Protein AF-A0A2E3D9S1-F1 (afdb_monomer)

Radius of gyration: 12.36 Å; Cα contacts (8 Å, |Δi|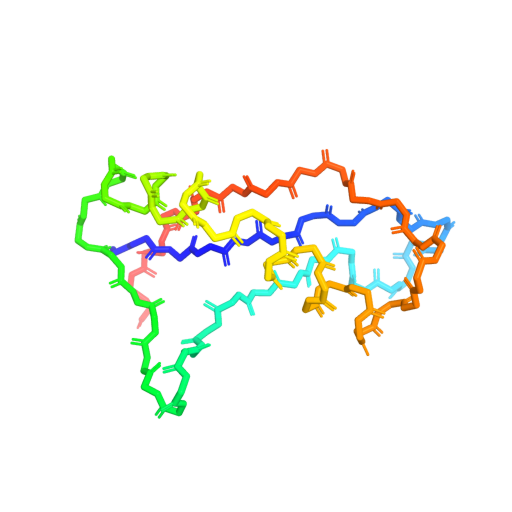>4): 106; chains: 1; bounding box: 32×25×34 Å

Solvent-accessible surface area (backbone atoms only — not comparable to full-atom values): 4369 Å² total; per-residue (Å²): 77,29,33,48,34,38,33,43,58,62,93,52,89,87,55,82,44,64,46,73,49,57,57,56,94,91,35,81,42,73,23,90,45,67,67,62,39,49,51,49,47,68,76,39,47,69,59,54,50,51,56,51,24,75,75,67,39,82,85,54,49,73,68,48,76,44,70,44,76,49,76,88,125

Nearest PDB structures (foldseek):
  2z5e-assembly1_B  TM=2.895E-01  e=5.088E+00  Homo sapiens
  3hkb-assembly1_E  TM=2.621E-01  e=6.970E+00  Rattus norvegicus

Structure (mmCIF, N/CA/C/O backbone):
data_AF-A0A2E3D9S1-F1
#
_entry.id   AF-A0A2E3D9S1-F1
#
loop_
_atom_site.group_PDB
_atom_site.id
_atom_site.type_symbol
_atom_site.label_atom_id
_atom_site.label_alt_id
_atom_site.label_comp_id
_atom_site.label_asym_id
_atom_site.label_entity_id
_atom_site.label_seq_id
_atom_site.pdbx_PDB_ins_code
_atom_site.Cartn_x
_atom_site.Cartn_y
_atom_site.Cartn_z
_atom_site.occupancy
_atom_site.B_iso_or_equiv
_atom_site.auth_seq_id
_atom_site.auth_comp_id
_atom_site.auth_asym_id
_atom_site.auth_atom_id
_atom_site.pdbx_PDB_model_num
ATOM 1 N N . MET A 1 1 ? -3.925 -3.823 16.514 1.00 90.56 1 MET A N 1
ATOM 2 C CA . MET A 1 1 ? -4.143 -2.755 15.510 1.00 90.56 1 MET A CA 1
ATOM 3 C C . MET A 1 1 ? -3.624 -3.270 14.172 1.00 90.56 1 MET A C 1
ATOM 5 O O . MET A 1 1 ? -2.962 -4.304 14.180 1.00 90.56 1 MET A O 1
ATOM 9 N N . TYR A 1 2 ? -3.962 -2.648 13.048 1.00 92.12 2 TYR A N 1
ATOM 10 C CA . TYR A 1 2 ? -3.518 -3.057 11.711 1.00 92.12 2 TYR A CA 1
ATOM 11 C C . TYR A 1 2 ? -2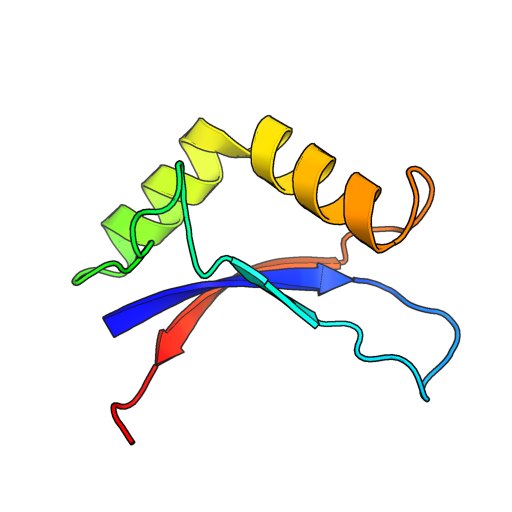.702 -1.942 11.058 1.00 92.12 2 TYR A C 1
ATOM 13 O O . TYR A 1 2 ? -3.027 -0.765 11.232 1.00 92.12 2 TYR A O 1
ATOM 21 N N . LYS A 1 3 ? -1.673 -2.327 10.302 1.00 93.88 3 LYS A N 1
ATOM 22 C CA . LYS A 1 3 ? -0.833 -1.444 9.483 1.00 93.88 3 LYS A CA 1
ATOM 23 C C . LYS A 1 3 ? -0.809 -1.928 8.044 1.00 93.88 3 LYS A C 1
ATOM 25 O O . LYS A 1 3 ? -0.950 -3.124 7.794 1.00 93.88 3 LYS A O 1
ATOM 30 N N . ILE A 1 4 ? -0.604 -0.994 7.123 1.00 94.94 4 ILE A N 1
ATOM 31 C CA . ILE A 1 4 ? -0.392 -1.314 5.714 1.00 94.94 4 ILE A CA 1
ATOM 32 C C . ILE A 1 4 ? 1.078 -1.685 5.529 1.00 94.94 4 ILE A C 1
ATOM 34 O O . ILE A 1 4 ? 1.975 -0.958 5.960 1.00 94.94 4 ILE A O 1
ATOM 38 N N . VAL A 1 5 ? 1.312 -2.820 4.883 1.00 94.12 5 VAL A N 1
ATOM 39 C CA . VAL A 1 5 ? 2.636 -3.349 4.578 1.00 94.12 5 VAL A CA 1
ATOM 40 C C . VAL A 1 5 ? 2.702 -3.658 3.090 1.00 94.12 5 VAL A C 1
ATOM 42 O O . VAL A 1 5 ? 1.836 -4.341 2.546 1.00 94.12 5 VAL A O 1
ATOM 45 N N . ILE A 1 6 ? 3.727 -3.139 2.426 1.00 93.06 6 ILE A N 1
ATOM 46 C CA . ILE A 1 6 ? 3.991 -3.358 1.008 1.00 93.06 6 ILE A CA 1
ATOM 47 C C . ILE A 1 6 ? 5.109 -4.388 0.898 1.00 93.06 6 ILE A C 1
ATOM 49 O O . ILE A 1 6 ? 6.225 -4.158 1.364 1.00 93.06 6 ILE A O 1
ATOM 53 N N . PHE A 1 7 ? 4.809 -5.514 0.265 1.00 91.75 7 PHE A N 1
ATOM 54 C CA . PHE A 1 7 ? 5.776 -6.553 -0.054 1.00 91.75 7 PHE A CA 1
ATOM 55 C C . PHE A 1 7 ? 6.289 -6.333 -1.474 1.00 91.75 7 PHE A C 1
ATOM 57 O O . PHE A 1 7 ? 5.511 -6.283 -2.430 1.00 9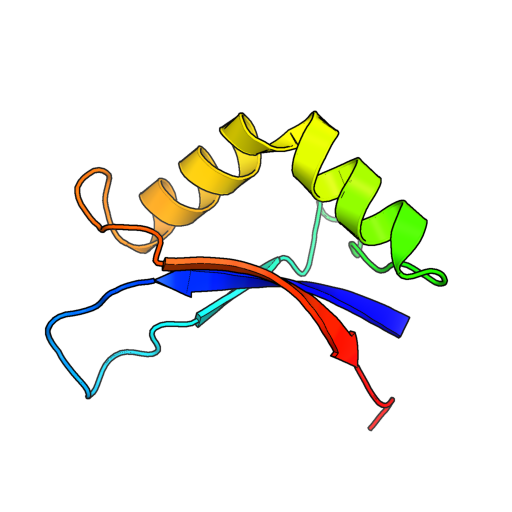1.75 7 PHE A O 1
ATOM 64 N N . MET A 1 8 ? 7.601 -6.222 -1.620 1.00 90.88 8 MET A N 1
ATOM 65 C CA . MET A 1 8 ? 8.294 -6.068 -2.894 1.00 90.88 8 MET A CA 1
ATOM 66 C C . MET A 1 8 ? 8.824 -7.423 -3.366 1.00 90.88 8 MET A C 1
ATOM 68 O O . MET A 1 8 ? 9.067 -8.327 -2.570 1.00 90.88 8 MET A O 1
ATOM 72 N N . PHE A 1 9 ? 9.024 -7.578 -4.671 1.00 85.06 9 PHE A N 1
ATOM 73 C CA . PHE A 1 9 ? 9.746 -8.719 -5.226 1.00 85.06 9 PHE A CA 1
ATOM 74 C C . PHE A 1 9 ? 11.179 -8.292 -5.552 1.00 85.06 9 PHE A C 1
ATOM 76 O O . PHE A 1 9 ? 11.459 -7.790 -6.641 1.00 85.06 9 PHE A O 1
ATOM 83 N N . LEU A 1 10 ? 12.088 -8.453 -4.588 1.00 80.00 10 LEU A N 1
ATOM 84 C CA . LEU A 1 10 ? 13.504 -8.131 -4.770 1.00 80.00 10 LEU A CA 1
ATOM 85 C C . LEU A 1 10 ? 14.288 -9.373 -5.202 1.00 80.00 10 LEU A C 1
ATOM 87 O O . LEU A 1 10 ? 14.136 -10.452 -4.637 1.00 80.00 10 LEU A O 1
ATOM 91 N N . LEU A 1 11 ? 15.176 -9.208 -6.185 1.00 75.56 11 LEU A N 1
ATOM 92 C CA . LEU A 1 11 ? 16.083 -10.275 -6.633 1.00 75.56 11 LEU A CA 1
ATOM 93 C C . LEU A 1 11 ? 17.221 -10.540 -5.632 1.00 75.56 11 LEU A C 1
ATOM 95 O O . LEU A 1 11 ? 17.871 -11.581 -5.704 1.00 75.56 11 LEU A O 1
ATOM 99 N N . ASN A 1 12 ? 17.482 -9.603 -4.713 1.00 75.88 12 ASN A N 1
ATOM 100 C CA . ASN A 1 12 ? 18.547 -9.702 -3.722 1.00 75.88 12 ASN A CA 1
ATOM 101 C C . ASN A 1 12 ? 17.977 -10.064 -2.335 1.00 75.88 12 ASN A C 1
ATOM 103 O O . ASN A 1 12 ? 17.335 -9.213 -1.720 1.00 75.88 12 ASN A O 1
ATOM 107 N N . PRO A 1 13 ? 18.264 -11.266 -1.801 1.00 65.56 13 PRO A N 1
ATOM 108 C CA . PRO A 1 13 ? 17.711 -11.739 -0.530 1.00 65.56 13 PRO A CA 1
ATOM 109 C C . PRO A 1 13 ? 18.281 -11.033 0.714 1.00 65.56 13 PRO A C 1
ATOM 111 O O . PRO A 1 13 ? 17.805 -11.275 1.818 1.00 65.56 13 PRO A O 1
ATOM 114 N N . VAL A 1 14 ? 19.311 -10.189 0.568 1.00 72.94 14 VAL A N 1
ATOM 115 C CA . VAL A 1 14 ? 19.904 -9.423 1.684 1.00 72.94 14 VAL A CA 1
ATOM 116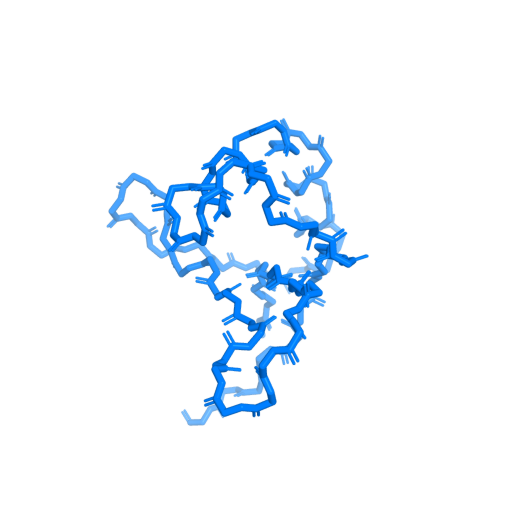 C C . VAL A 1 14 ? 19.130 -8.126 1.957 1.00 72.94 14 VAL A C 1
ATOM 118 O O . VAL A 1 14 ? 19.245 -7.549 3.037 1.00 72.94 14 VAL A O 1
ATOM 121 N N . GLN A 1 15 ? 18.341 -7.646 0.995 1.00 75.31 15 GLN A N 1
ATOM 122 C CA . GLN A 1 15 ? 17.549 -6.428 1.159 1.00 75.31 15 GLN A CA 1
ATOM 123 C C . GLN A 1 15 ? 16.201 -6.753 1.803 1.00 75.31 15 GLN A C 1
ATOM 125 O O . GLN A 1 15 ? 15.568 -7.745 1.450 1.00 75.31 15 GLN A O 1
ATOM 130 N N . LYS A 1 16 ? 15.745 -5.896 2.728 1.00 79.56 16 LYS A N 1
ATOM 131 C CA . LYS A 1 16 ? 14.384 -5.982 3.271 1.00 79.56 16 LYS A CA 1
ATOM 132 C C . LYS A 1 16 ? 13.409 -5.755 2.112 1.00 79.56 16 LYS A C 1
ATOM 134 O O . LYS A 1 16 ? 13.358 -4.664 1.552 1.00 79.56 16 LYS A O 1
ATOM 139 N N . ASP A 1 17 ? 12.642 -6.779 1.768 1.00 84.50 17 ASP A N 1
ATOM 140 C CA . ASP A 1 17 ? 11.629 -6.783 0.708 1.00 84.50 17 ASP A CA 1
ATOM 141 C C . ASP A 1 17 ? 10.257 -6.311 1.216 1.00 84.50 17 ASP A C 1
ATOM 143 O O . ASP A 1 17 ? 9.223 -6.577 0.608 1.00 84.50 17 ASP A O 1
ATOM 147 N N . VAL A 1 18 ? 10.244 -5.597 2.343 1.00 88.62 18 VAL A N 1
ATOM 148 C CA . VAL A 1 18 ? 9.040 -5.168 3.052 1.00 88.62 18 VAL A CA 1
ATOM 149 C C . VAL A 1 18 ? 9.147 -3.700 3.433 1.00 88.62 18 VAL A C 1
ATOM 151 O O . VAL A 1 18 ? 10.112 -3.289 4.085 1.00 88.62 18 VAL A O 1
ATOM 154 N N . LEU A 1 19 ? 8.114 -2.933 3.095 1.00 90.38 19 LEU A N 1
ATOM 155 C CA . LEU A 1 19 ? 7.958 -1.534 3.469 1.00 90.38 19 LEU A CA 1
ATOM 156 C C . LEU A 1 19 ? 6.708 -1.352 4.323 1.00 90.38 19 LEU A C 1
ATOM 158 O O . LEU A 1 19 ? 5.593 -1.650 3.900 1.00 90.38 19 LEU A O 1
ATOM 162 N N . GLU A 1 20 ? 6.898 -0.848 5.532 1.00 91.25 20 GLU A N 1
ATOM 163 C CA . GLU A 1 20 ? 5.811 -0.564 6.463 1.00 91.25 20 GLU A CA 1
ATOM 164 C C . GLU A 1 20 ? 5.352 0.881 6.269 1.00 91.25 20 GLU A C 1
ATOM 166 O O . GLU A 1 20 ? 6.160 1.811 6.277 1.00 91.25 20 GLU A O 1
ATOM 171 N N . VAL A 1 21 ? 4.049 1.081 6.076 1.00 89.94 21 VAL A N 1
ATOM 172 C CA . VAL A 1 21 ? 3.466 2.419 5.940 1.00 89.94 21 VAL A CA 1
ATOM 173 C C . VAL A 1 21 ? 3.069 2.901 7.329 1.00 89.94 21 VAL A C 1
ATOM 175 O O . VAL A 1 21 ? 1.982 2.608 7.824 1.00 89.94 21 VAL A O 1
ATOM 178 N N . GLU A 1 22 ? 3.986 3.608 7.985 1.00 86.94 22 GLU A N 1
ATOM 179 C CA . GLU A 1 22 ? 3.816 4.020 9.383 1.00 86.94 22 GLU A CA 1
ATOM 180 C C . GLU A 1 22 ? 3.071 5.344 9.547 1.00 86.94 22 GLU A C 1
A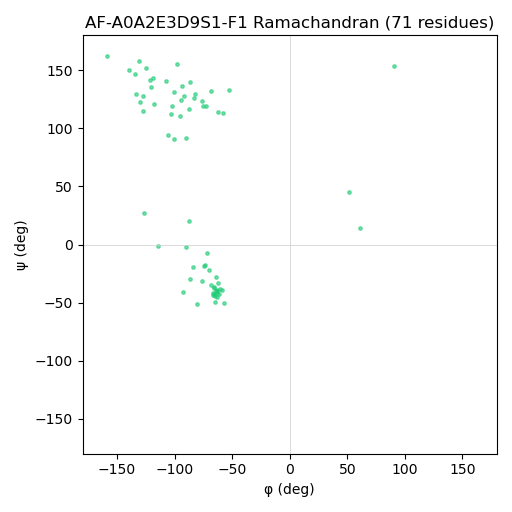TOM 182 O O . GLU A 1 22 ? 2.420 5.562 10.570 1.00 86.94 22 GLU A O 1
ATOM 187 N N . THR A 1 23 ? 3.177 6.247 8.568 1.00 85.00 23 THR A N 1
ATOM 188 C CA . THR A 1 23 ? 2.607 7.592 8.669 1.00 85.00 23 THR A CA 1
ATOM 189 C C . THR A 1 23 ? 1.962 8.059 7.369 1.00 85.00 23 THR A C 1
ATOM 191 O O . THR A 1 23 ? 2.382 7.694 6.274 1.00 85.00 23 THR A O 1
ATOM 194 N N . LEU A 1 24 ? 0.946 8.911 7.506 1.00 81.56 24 LEU A N 1
ATOM 195 C CA . LEU A 1 24 ? 0.333 9.680 6.428 1.00 81.56 24 LEU A CA 1
ATOM 196 C C . LEU A 1 24 ? 0.265 11.144 6.874 1.00 81.56 24 LEU A C 1
ATOM 198 O O . LEU A 1 24 ? -0.307 11.452 7.919 1.00 81.56 24 LEU A O 1
ATOM 202 N N . HIS A 1 25 ? 0.872 12.053 6.108 1.00 81.25 25 HIS A N 1
ATOM 203 C CA . HIS A 1 25 ? 0.975 13.478 6.464 1.00 81.25 25 HIS A CA 1
ATOM 204 C C . HIS A 1 25 ? 1.544 13.718 7.879 1.00 81.25 25 HIS A C 1
ATOM 206 O O . HIS A 1 25 ? 0.999 14.509 8.652 1.00 81.25 25 HIS A O 1
ATOM 212 N N . ASN A 1 26 ? 2.625 13.013 8.232 1.00 81.62 26 ASN A N 1
ATOM 213 C CA . ASN A 1 26 ? 3.280 13.056 9.550 1.00 81.62 26 ASN A CA 1
ATOM 214 C C . ASN A 1 26 ? 2.397 12.612 10.730 1.00 81.62 26 ASN A C 1
ATOM 216 O O . ASN A 1 26 ? 2.745 12.851 11.886 1.00 81.62 26 ASN A O 1
ATOM 220 N N . LYS A 1 27 ? 1.258 11.966 10.463 1.00 79.75 27 LYS A N 1
ATOM 221 C CA . LYS A 1 27 ? 0.414 11.350 11.489 1.00 79.75 27 LYS A CA 1
ATOM 222 C C . LYS A 1 27 ? 0.536 9.833 11.412 1.00 79.75 27 LYS A C 1
ATOM 224 O O . LYS A 1 27 ? 0.574 9.319 10.295 1.00 79.75 27 LYS A O 1
ATOM 229 N N . PRO A 1 28 ? 0.567 9.119 12.552 1.00 83.94 28 PRO A N 1
ATOM 230 C CA . PRO A 1 28 ? 0.534 7.663 12.556 1.00 83.94 28 PRO A CA 1
ATOM 231 C C . PRO A 1 28 ? -0.643 7.135 11.736 1.00 83.94 28 PRO A C 1
ATOM 233 O O . PRO A 1 28 ? -1.771 7.617 11.883 1.00 83.94 28 PRO A O 1
ATOM 236 N N . LEU A 1 29 ? -0.372 6.160 10.873 1.00 88.25 29 LEU A N 1
ATOM 237 C CA . LEU A 1 29 ? -1.381 5.482 10.074 1.00 88.25 29 LEU A CA 1
ATOM 238 C C . LEU A 1 29 ? -1.614 4.086 10.650 1.00 88.25 29 LEU A C 1
ATOM 240 O O . LEU A 1 29 ? -0.906 3.132 10.337 1.00 88.25 29 LEU A O 1
ATOM 244 N N . GLU A 1 30 ? -2.618 3.975 11.515 1.00 89.31 30 GLU A N 1
ATOM 245 C CA . GLU A 1 30 ? -3.005 2.715 12.144 1.00 89.31 30 GLU A CA 1
ATOM 246 C C . GLU A 1 30 ? -4.521 2.537 12.104 1.00 89.31 30 GLU A C 1
ATOM 248 O O . GLU A 1 30 ? -5.288 3.498 12.202 1.00 89.31 30 GLU A O 1
ATOM 253 N N . PHE A 1 31 ? -4.960 1.286 11.981 1.00 93.19 31 PHE A N 1
ATOM 254 C CA . PHE A 1 31 ? -6.373 0.942 11.864 1.00 93.19 31 PHE A CA 1
ATOM 255 C C . PHE A 1 31 ? -6.804 0.014 13.003 1.00 93.19 31 PHE A C 1
ATOM 257 O O . PHE A 1 31 ? -6.124 -0.958 13.343 1.00 93.19 31 PHE A O 1
ATOM 264 N N . SER A 1 32 ? -7.965 0.288 13.598 1.00 92.50 32 SER A N 1
ATOM 265 C CA . SER A 1 32 ? -8.575 -0.582 14.614 1.00 92.50 32 SER A CA 1
ATOM 266 C C . SER A 1 32 ? -9.218 -1.832 14.007 1.00 92.50 32 SER A C 1
ATOM 268 O O . SER A 1 32 ? -9.216 -2.894 14.625 1.00 92.50 32 SER A O 1
ATOM 270 N N . GLU A 1 33 ? -9.729 -1.715 12.782 1.00 95.00 33 GLU A N 1
ATOM 271 C CA . GLU A 1 33 ? -10.456 -2.752 12.051 1.00 95.00 33 GLU A CA 1
ATOM 272 C C . GLU A 1 33 ? -9.751 -3.059 10.728 1.00 95.00 33 GLU A C 1
ATOM 274 O O . GLU A 1 33 ? -9.272 -2.151 10.043 1.00 95.00 33 GLU A O 1
ATOM 279 N N . ILE A 1 34 ? -9.718 -4.339 10.353 1.00 95.06 34 ILE A N 1
ATOM 280 C CA . ILE A 1 34 ? -9.065 -4.796 9.122 1.00 95.06 34 ILE A CA 1
ATOM 281 C C . ILE A 1 34 ? -9.765 -4.261 7.866 1.00 95.06 34 ILE A C 1
ATOM 283 O O . ILE A 1 34 ? -9.092 -3.833 6.932 1.00 95.06 34 ILE A O 1
ATOM 287 N N . ASP A 1 35 ? -11.098 -4.175 7.880 1.00 96.44 35 ASP A N 1
ATOM 288 C CA . ASP A 1 35 ? -11.884 -3.677 6.745 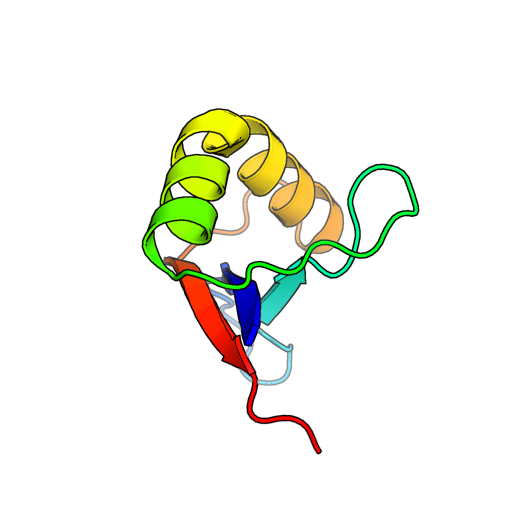1.00 96.44 35 ASP A CA 1
ATOM 289 C C . ASP A 1 35 ? -11.572 -2.210 6.438 1.00 96.44 35 ASP A C 1
ATOM 291 O O . ASP A 1 35 ? -11.426 -1.826 5.279 1.00 96.44 35 ASP A O 1
ATOM 295 N N . LYS A 1 36 ? -11.380 -1.386 7.478 1.00 95.75 36 LYS A N 1
ATOM 296 C CA . LYS A 1 36 ? -10.966 0.019 7.323 1.00 95.75 36 LYS A CA 1
ATOM 297 C C . LYS A 1 36 ? -9.563 0.136 6.733 1.00 95.75 36 LYS A C 1
ATOM 299 O O . LYS A 1 36 ? -9.320 1.033 5.929 1.00 95.75 36 LYS A O 1
ATOM 304 N N . CYS A 1 37 ? -8.662 -0.770 7.107 1.00 95.75 37 CYS A N 1
ATOM 305 C CA . CYS A 1 37 ? -7.316 -0.819 6.550 1.00 95.75 37 CYS A CA 1
ATOM 306 C C . CYS A 1 37 ? -7.346 -1.158 5.050 1.00 95.75 37 CYS A C 1
ATOM 308 O O . CYS A 1 37 ? -6.780 -0.420 4.243 1.00 95.75 37 CYS A O 1
ATOM 310 N N . TYR A 1 38 ? -8.076 -2.201 4.644 1.00 96.69 38 TYR A N 1
ATOM 311 C CA . TYR A 1 38 ? -8.176 -2.564 3.226 1.00 96.69 38 TYR A CA 1
ATOM 312 C C . TYR A 1 38 ? -8.953 -1.535 2.401 1.00 96.69 38 TYR A C 1
ATOM 314 O O . TYR A 1 38 ? -8.568 -1.254 1.266 1.00 96.69 38 TYR A O 1
ATOM 322 N N . ALA A 1 39 ? -9.987 -0.906 2.968 1.00 96.50 39 ALA A N 1
ATOM 323 C CA . ALA A 1 39 ? -10.654 0.223 2.326 1.00 96.50 39 ALA A CA 1
ATOM 324 C C . ALA A 1 39 ? -9.670 1.377 2.064 1.00 96.50 39 ALA A C 1
ATOM 326 O O . ALA A 1 39 ? -9.702 1.984 0.995 1.00 96.50 39 ALA A O 1
ATOM 327 N N . HIS A 1 40 ? -8.753 1.650 3.000 1.00 95.19 40 HIS A N 1
ATOM 328 C CA . HIS A 1 40 ? -7.704 2.646 2.798 1.00 95.19 40 HIS A CA 1
ATOM 329 C C . HIS A 1 40 ? -6.716 2.236 1.699 1.00 95.19 40 HIS A C 1
ATOM 331 O O . HIS A 1 40 ? -6.391 3.076 0.863 1.00 95.19 40 HIS A O 1
ATOM 337 N N . ILE A 1 41 ? -6.290 0.967 1.644 1.00 95.31 41 ILE A N 1
ATOM 338 C CA . ILE A 1 41 ? -5.450 0.460 0.544 1.00 95.31 41 ILE A CA 1
ATOM 339 C C . ILE A 1 41 ? -6.144 0.675 -0.800 1.00 95.31 41 ILE A C 1
ATOM 341 O O . ILE A 1 41 ? -5.550 1.232 -1.718 1.00 95.31 41 ILE A O 1
ATOM 345 N N . HIS A 1 42 ? -7.407 0.262 -0.910 1.00 96.44 42 HIS A N 1
ATOM 346 C CA . HIS A 1 42 ? -8.163 0.359 -2.153 1.00 96.44 42 HIS A CA 1
ATOM 347 C C . HIS A 1 42 ? -8.324 1.814 -2.616 1.00 96.44 42 HIS A C 1
ATOM 349 O O . HIS A 1 42 ? -8.132 2.116 -3.791 1.00 96.44 42 HIS A O 1
ATOM 355 N N . ASN A 1 43 ? -8.615 2.724 -1.683 1.00 96.12 43 ASN A N 1
ATOM 356 C CA . ASN A 1 43 ? -8.821 4.139 -1.988 1.00 96.12 43 ASN A CA 1
ATOM 357 C C . ASN A 1 43 ? -7.523 4.904 -2.292 1.00 96.12 43 ASN A C 1
ATOM 359 O O . ASN A 1 43 ? -7.606 5.977 -2.877 1.00 96.12 43 ASN A O 1
ATOM 363 N N . ASN A 1 44 ? -6.356 4.377 -1.903 1.00 94.75 44 ASN A N 1
ATOM 364 C CA . ASN A 1 44 ? -5.057 5.054 -2.034 1.00 94.75 44 ASN A CA 1
ATOM 365 C C . ASN A 1 44 ? -4.020 4.182 -2.764 1.0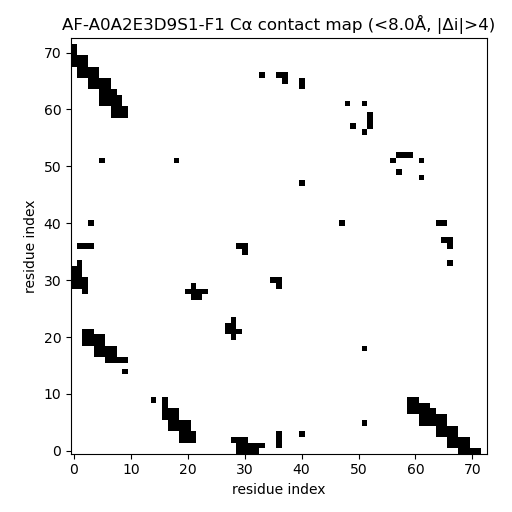0 94.75 44 ASN A C 1
ATOM 367 O O . ASN A 1 44 ? -2.815 4.265 -2.518 1.00 94.75 44 ASN A O 1
ATOM 371 N N . LEU A 1 45 ? -4.479 3.272 -3.631 1.00 93.69 45 LEU A N 1
ATOM 372 C CA . LEU A 1 45 ? -3.609 2.281 -4.264 1.00 93.69 45 LEU A CA 1
ATOM 373 C C . LEU A 1 45 ? -2.503 2.938 -5.103 1.00 93.69 45 LEU A C 1
ATOM 375 O O . LEU A 1 45 ? -1.373 2.451 -5.127 1.00 93.69 45 LEU A O 1
ATOM 379 N N . SER A 1 46 ? -2.818 4.033 -5.795 1.00 93.50 46 SER A N 1
ATOM 380 C CA . SER A 1 46 ? -1.865 4.764 -6.636 1.00 93.50 46 SER A CA 1
ATOM 381 C C . SER A 1 46 ? -0.767 5.425 -5.803 1.00 93.50 46 SER A C 1
ATOM 383 O O . SER A 1 46 ? 0.413 5.320 -6.136 1.00 93.50 46 SER A O 1
ATOM 385 N N . GLU A 1 47 ? -1.140 6.048 -4.690 1.00 93.19 47 GLU A N 1
ATOM 386 C CA . GLU A 1 47 ? -0.241 6.707 -3.747 1.00 93.19 47 GLU A CA 1
ATOM 387 C C . GLU A 1 47 ? 0.665 5.689 -3.052 1.00 93.19 47 GLU A C 1
ATOM 389 O O . GLU A 1 47 ? 1.868 5.912 -2.938 1.00 93.19 47 GLU A O 1
ATOM 394 N N . LEU A 1 48 ? 0.118 4.535 -2.656 1.00 93.25 48 LEU A N 1
ATOM 395 C CA . LEU A 1 48 ? 0.890 3.443 -2.057 1.00 93.25 48 LEU A CA 1
ATOM 396 C C . LEU A 1 48 ? 1.918 2.869 -3.042 1.00 93.25 48 LEU A C 1
ATOM 398 O O . LEU A 1 48 ? 3.059 2.606 -2.662 1.00 93.25 48 LEU A O 1
ATOM 402 N N . LYS A 1 49 ? 1.553 2.733 -4.323 1.00 92.12 49 LYS A N 1
ATOM 403 C CA . LYS A 1 49 ? 2.497 2.337 -5.380 1.00 92.12 49 LYS A CA 1
ATOM 404 C C . LYS A 1 49 ? 3.591 3.382 -5.590 1.00 92.12 49 LYS A C 1
ATOM 406 O O . LYS A 1 49 ? 4.760 3.019 -5.692 1.00 92.12 49 LYS A O 1
ATOM 411 N N . ALA A 1 50 ? 3.233 4.666 -5.623 1.00 92.25 50 ALA A N 1
ATOM 412 C CA . ALA A 1 50 ? 4.201 5.753 -5.757 1.00 92.25 50 ALA A CA 1
ATOM 413 C C . ALA A 1 50 ? 5.166 5.809 -4.559 1.00 92.25 50 ALA A C 1
ATOM 415 O O . ALA A 1 50 ? 6.369 5.988 -4.741 1.00 92.25 50 ALA A O 1
ATOM 416 N N . PHE A 1 51 ? 4.657 5.585 -3.347 1.00 91.75 51 PHE A N 1
ATOM 417 C CA . PHE A 1 51 ? 5.455 5.489 -2.127 1.00 91.75 51 PHE A CA 1
ATOM 418 C C . PHE A 1 51 ? 6.437 4.307 -2.156 1.00 91.75 51 PHE A C 1
ATOM 420 O O . PHE A 1 51 ? 7.601 4.454 -1.781 1.00 91.75 51 PHE A O 1
ATOM 427 N N . ALA A 1 52 ? 6.010 3.140 -2.646 1.00 91.62 52 ALA A N 1
ATOM 428 C CA . ALA A 1 52 ? 6.908 2.001 -2.841 1.00 91.62 52 ALA A CA 1
ATOM 429 C C . ALA A 1 52 ? 8.005 2.314 -3.875 1.00 91.62 52 ALA A C 1
ATOM 431 O O . ALA A 1 52 ? 9.191 2.075 -3.630 1.00 91.62 52 ALA A O 1
ATOM 432 N N . ALA A 1 53 ? 7.621 2.923 -5.001 1.00 91.00 53 ALA A N 1
ATOM 433 C CA . ALA A 1 53 ? 8.539 3.329 -6.061 1.00 91.00 53 ALA A CA 1
ATOM 434 C C . ALA A 1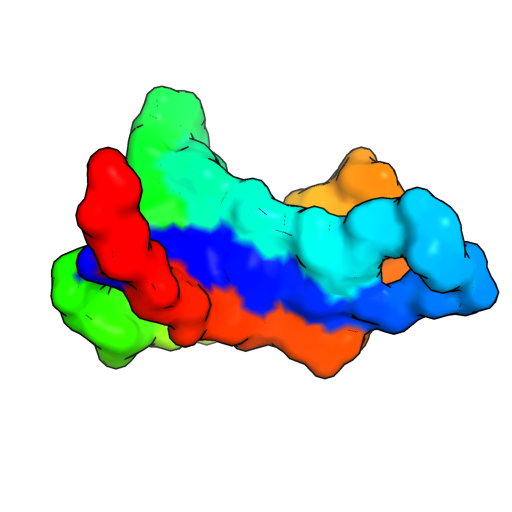 53 ? 9.569 4.371 -5.594 1.00 91.00 53 ALA A C 1
ATOM 436 O O . ALA A 1 53 ? 10.709 4.343 -6.053 1.00 91.00 53 ALA A O 1
ATOM 437 N N . SER A 1 54 ? 9.220 5.263 -4.660 1.00 91.50 54 SER A N 1
ATOM 438 C CA . SER A 1 54 ? 10.177 6.239 -4.121 1.00 91.50 54 SER A CA 1
ATOM 439 C C . SER A 1 54 ? 11.253 5.610 -3.231 1.00 91.50 54 SER A C 1
ATOM 441 O O . SER A 1 54 ? 12.304 6.217 -3.045 1.00 91.50 54 SER A O 1
ATOM 443 N N . HIS A 1 55 ? 11.003 4.420 -2.673 1.00 89.25 55 HIS A N 1
ATOM 444 C CA . HIS A 1 55 ? 11.957 3.700 -1.822 1.00 89.25 55 HIS A CA 1
ATOM 445 C C . HIS A 1 55 ? 12.820 2.711 -2.607 1.00 89.25 55 HIS A C 1
ATOM 447 O O . HIS A 1 55 ? 14.016 2.605 -2.345 1.00 89.25 55 HIS A O 1
ATOM 453 N N . PHE A 1 56 ? 12.225 1.994 -3.565 1.00 86.50 56 PHE A N 1
ATOM 454 C CA . PHE A 1 56 ? 12.894 0.898 -4.275 1.00 86.50 56 PHE A CA 1
ATOM 455 C C . PHE A 1 56 ? 13.122 1.163 -5.768 1.00 86.50 56 PHE A C 1
ATOM 457 O O . PHE A 1 56 ? 13.696 0.318 -6.449 1.00 86.50 56 PHE A O 1
ATOM 464 N N . GLY A 1 57 ? 12.696 2.310 -6.296 1.00 86.25 57 GLY A N 1
ATOM 465 C CA . GLY A 1 57 ? 12.737 2.621 -7.725 1.00 86.25 57 GLY A CA 1
ATOM 466 C C . GLY A 1 57 ? 11.459 2.212 -8.465 1.00 86.25 57 GLY A C 1
ATOM 467 O O . GLY A 1 57 ? 10.742 1.300 -8.055 1.00 86.25 57 GLY A O 1
ATOM 468 N N . ALA A 1 58 ? 11.176 2.907 -9.570 1.00 83.62 58 ALA A N 1
ATOM 469 C CA . ALA A 1 58 ? 9.926 2.777 -10.326 1.00 83.62 58 ALA A CA 1
ATOM 470 C C . ALA A 1 58 ? 9.712 1.393 -10.963 1.00 83.62 58 ALA A C 1
ATOM 472 O O . ALA A 1 58 ? 8.570 0.970 -11.119 1.00 83.62 58 ALA A O 1
ATOM 473 N N . ASP A 1 59 ? 10.796 0.688 -11.287 1.00 84.62 59 ASP A N 1
ATOM 474 C CA . ASP A 1 59 ? 10.745 -0.617 -11.955 1.00 84.62 59 ASP A CA 1
ATOM 475 C C . ASP A 1 59 ? 10.678 -1.797 -10.976 1.00 84.62 59 ASP A C 1
ATOM 477 O O . ASP A 1 59 ? 10.590 -2.949 -11.404 1.00 84.62 59 ASP A O 1
ATOM 481 N N . THR A 1 60 ? 10.721 -1.543 -9.662 1.00 86.31 60 THR A N 1
ATOM 482 C CA . THR A 1 60 ? 10.700 -2.621 -8.672 1.00 86.31 60 THR A CA 1
ATOM 483 C C . THR A 1 60 ? 9.286 -3.195 -8.542 1.00 86.31 60 THR A C 1
ATOM 485 O O . THR A 1 60 ? 8.366 -2.477 -8.135 1.00 86.31 60 THR A O 1
ATOM 488 N N . PRO A 1 61 ? 9.078 -4.495 -8.831 1.00 89.88 61 PRO A N 1
ATOM 489 C CA . PRO A 1 61 ? 7.750 -5.087 -8.782 1.00 89.88 61 PRO A CA 1
ATOM 490 C C . PRO A 1 61 ? 7.214 -5.164 -7.351 1.00 89.88 61 PRO A C 1
ATOM 492 O O . PRO A 1 61 ? 7.879 -5.664 -6.442 1.00 89.88 61 PRO A O 1
ATOM 495 N N . ILE A 1 62 ? 5.970 -4.727 -7.167 1.00 92.25 62 ILE A N 1
ATOM 496 C CA . ILE A 1 62 ? 5.218 -4.948 -5.930 1.00 92.25 62 ILE A CA 1
ATOM 497 C C . ILE A 1 62 ? 4.601 -6.344 -5.995 1.00 92.25 62 ILE A C 1
ATOM 499 O O . ILE A 1 62 ? 3.889 -6.671 -6.945 1.00 92.25 62 ILE A O 1
ATOM 503 N N . LYS A 1 63 ? 4.861 -7.157 -4.972 1.00 92.25 63 LYS A N 1
ATOM 504 C CA . LYS A 1 63 ? 4.288 -8.495 -4.805 1.00 92.25 63 LYS A CA 1
ATOM 505 C C . LYS A 1 63 ? 2.872 -8.423 -4.235 1.00 92.25 63 LYS A C 1
ATOM 507 O O . LYS A 1 63 ? 1.964 -9.030 -4.795 1.00 92.25 63 LYS A O 1
ATOM 512 N N . SER A 1 64 ? 2.685 -7.689 -3.137 1.00 94.12 64 SER A N 1
ATOM 513 C CA . SER A 1 64 ? 1.370 -7.443 -2.534 1.00 94.12 64 SER A CA 1
ATOM 514 C C . SER A 1 64 ? 1.378 -6.195 -1.648 1.00 94.12 64 SER A C 1
ATOM 516 O O . SER A 1 64 ? 2.434 -5.693 -1.264 1.00 94.12 64 SER A O 1
ATOM 518 N N . ILE A 1 65 ? 0.188 -5.675 -1.346 1.00 95.44 65 ILE A N 1
ATOM 519 C CA . ILE A 1 65 ? -0.026 -4.616 -0.357 1.00 95.44 65 ILE A CA 1
ATOM 520 C C . ILE A 1 65 ? -1.104 -5.135 0.584 1.00 95.44 65 ILE A C 1
ATOM 522 O O . ILE A 1 65 ? -2.236 -5.354 0.153 1.00 95.44 65 ILE A O 1
ATOM 526 N N . ASP A 1 66 ? -0.746 -5.344 1.844 1.00 95.50 66 ASP A N 1
ATOM 527 C CA . ASP A 1 66 ? -1.575 -6.066 2.803 1.00 95.50 66 ASP A CA 1
ATOM 528 C C . ASP A 1 66 ? -1.741 -5.316 4.118 1.00 95.50 66 ASP A C 1
ATOM 530 O O . ASP A 1 66 ? -0.926 -4.479 4.506 1.00 95.50 66 ASP A O 1
ATOM 534 N N . CYS A 1 67 ? -2.813 -5.661 4.828 1.00 95.06 67 CYS A N 1
ATOM 535 C CA . CYS A 1 67 ? -3.053 -5.208 6.188 1.00 95.06 67 CYS A CA 1
ATOM 536 C C . CYS A 1 67 ? -2.548 -6.253 7.177 1.00 95.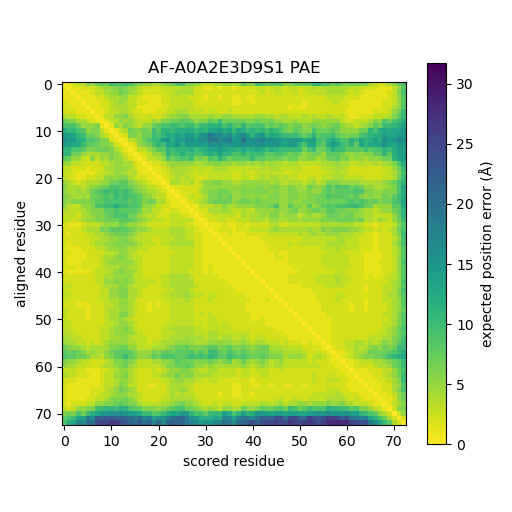06 67 CYS A C 1
ATOM 538 O O . CYS A 1 67 ? -3.137 -7.324 7.328 1.00 95.06 67 CYS A O 1
ATOM 540 N N . VAL A 1 68 ? -1.478 -5.930 7.896 1.00 92.81 68 VAL A N 1
ATOM 541 C CA . VAL A 1 68 ? -0.872 -6.830 8.880 1.00 92.81 68 VAL A CA 1
ATOM 542 C C . VAL A 1 68 ? -1.312 -6.428 10.281 1.00 92.81 68 VAL A C 1
ATOM 544 O O . VAL A 1 68 ? -1.259 -5.255 10.661 1.00 92.81 68 VAL A O 1
ATOM 547 N N . LYS A 1 69 ? -1.759 -7.412 11.068 1.00 91.38 69 LYS A N 1
ATOM 548 C CA . LYS A 1 69 ? -2.086 -7.206 12.479 1.00 91.38 69 LYS A CA 1
ATOM 549 C C . LYS A 1 69 ? -0.797 -7.033 13.275 1.00 91.38 69 LYS A C 1
ATOM 551 O O . LYS A 1 69 ? 0.009 -7.953 13.367 1.00 91.38 69 LYS A O 1
ATOM 556 N N . ILE A 1 70 ? -0.647 -5.878 13.903 1.00 85.00 70 ILE A N 1
ATOM 557 C CA . ILE A 1 70 ? 0.403 -5.620 14.881 1.00 85.00 70 ILE A CA 1
ATOM 558 C C . ILE A 1 70 ? -0.126 -6.058 16.245 1.00 85.00 70 ILE A C 1
ATOM 560 O O . ILE A 1 70 ? -1.128 -5.520 16.745 1.00 85.00 70 ILE A O 1
ATOM 564 N N . ASN A 1 71 ? 0.532 -7.053 16.834 1.00 73.00 71 ASN A N 1
ATOM 565 C CA . ASN A 1 71 ? 0.408 -7.320 18.259 1.00 73.00 71 ASN A CA 1
ATOM 566 C C . ASN A 1 71 ? 1.239 -6.249 18.965 1.00 73.00 71 ASN A C 1
ATOM 568 O O . ASN A 1 71 ? 2.407 -6.084 18.630 1.00 73.00 71 ASN A O 1
ATOM 572 N N . GLY A 1 72 ? 0.619 -5.483 19.865 1.00 57.94 72 GLY A N 1
ATOM 573 C CA . GLY A 1 72 ? 1.344 -4.486 20.648 1.00 57.94 72 GLY A CA 1
ATOM 574 C C . GLY A 1 72 ? 2.456 -5.183 21.423 1.00 57.94 72 GLY A C 1
ATOM 575 O O . GLY A 1 72 ? 2.163 -6.044 22.250 1.00 57.94 72 GLY A O 1
ATOM 576 N N . THR A 1 73 ? 3.701 -4.877 21.073 1.00 43.56 73 THR A N 1
ATOM 577 C CA . THR A 1 73 ? 4.882 -5.149 21.896 1.00 43.56 73 THR A CA 1
ATOM 578 C C . THR A 1 73 ? 4.939 -4.162 23.042 1.00 43.56 73 THR A C 1
ATOM 580 O O . THR A 1 73 ? 4.695 -2.966 22.758 1.00 43.56 73 THR A O 1
#

Mean predicted aligned error: 4.57 Å

Secondary structure (DSSP, 8-state):
-EEEEEEE--S-TTS--EEEE-EETTEE--BSSHHHHHHHHHHTHHHHHHHHHHHH-TTPPEEEEEEEEPP--

Sequence (73 aa):
MYKIVIFMFLLNPVQKDVLEVETLHNKPLEFSEIDKCYAHIHNNLSELKAFAASHFGADTPIKSIDCVKINGT

Foldseek 3Di:
DKWKKWAWDDPDPVDDRIDTPQDDPNHGDDDPDQVVRVVVCVVCVVVVLVVVCVVVNNPTGTPDIGIDDDDDD

pLDDT: mean 88.04, std 9.2, range [43.56, 96.69]